Protein AF-A0A7Y1SNU4-F1 (afdb_monomer)

Solvent-accessible surface area (backbone atoms only — not comparable to ful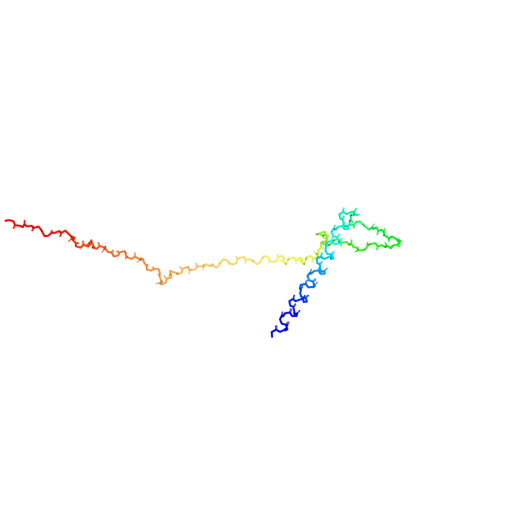l-atom values): 7023 Å² total; per-residue (Å²): 124,62,67,68,52,53,51,51,51,50,51,51,49,53,50,50,53,51,50,51,53,53,51,51,23,50,55,44,29,74,73,67,45,76,65,88,48,70,57,97,90,38,77,57,81,71,56,60,92,54,88,79,68,72,69,86,68,78,78,74,79,86,72,79,69,78,81,77,84,72,86,80,81,85,71,82,62,93,78,75,67,79,84,76,80,75,84,80,75,78,77,77,84,89,67,79,83,79,84,81,131

Mean predicted aligned error: 20.18 Å

Foldseek 3Di:
DVVVVVVVVVVVVVVVVVVVLQVVLVVCCVVPNQDFDDDPNHTDPSHDPPPVPPDPDPDDPPDPPDPPDDPDPDDPDPPPDDDDDDDDDDDPDPDDDDPDD

Radius of gyration: 37.28 Å; Cα contacts (8 Å, |Δi|>4): 20; chains: 1; bounding box: 115×57×43 Å

Secondary structure (DSSP, 8-state):
-HHHHHHHHHHHHHHHHHHHHHHHHHHHHHHH-SS--EETTEE-------TTS---PPPPP-------------PPPTT--------PPPPPP-SPPP---

Sequence (101 aa):
MTLRRAYRGLTVLLVGIFLVFQISAATHAASYGDAPHEHEGSICVIATLAEDDQGILPIAPEHIAESVSVECKWQKSFTSAAVVANQSRAPPPRGPPLFIQ

Structure (mmCIF, N/CA/C/O backbone):
data_AF-A0A7Y1SNU4-F1
#
_entry.id   AF-A0A7Y1SNU4-F1
#
loop_
_atom_site.group_PDB
_atom_site.id
_atom_site.type_symbol
_atom_site.label_atom_id
_atom_site.label_alt_id
_atom_site.label_comp_id
_atom_site.label_asym_id
_atom_site.label_entity_id
_atom_site.label_seq_id
_atom_site.pdbx_PDB_ins_code
_atom_site.Cartn_x
_atom_site.Cartn_y
_atom_site.Cartn_z
_atom_site.occupancy
_atom_site.B_iso_or_equiv
_atom_site.auth_seq_id
_atom_site.auth_comp_id
_atom_site.auth_asym_id
_atom_site.auth_atom_id
_atom_site.pdbx_PDB_model_num
ATOM 1 N N . MET A 1 1 ? -8.364 10.636 29.800 1.00 56.47 1 MET A N 1
ATOM 2 C CA . MET A 1 1 ? -8.955 10.823 28.446 1.00 56.47 1 MET A CA 1
ATOM 3 C C . MET A 1 1 ? -7.975 11.351 27.386 1.00 56.47 1 MET A C 1
ATOM 5 O O . MET A 1 1 ? -8.269 11.228 26.203 1.00 56.47 1 MET A O 1
ATOM 9 N N . THR A 1 2 ? -6.822 11.908 27.763 1.00 70.81 2 THR A N 1
ATOM 10 C CA . THR A 1 2 ? -5.837 12.522 26.850 1.00 70.81 2 THR A CA 1
ATOM 11 C C . THR A 1 2 ? -4.993 11.504 26.078 1.00 70.81 2 THR A C 1
ATOM 13 O O . THR A 1 2 ? -4.784 11.673 24.881 1.00 70.81 2 THR A O 1
ATOM 16 N N . LEU A 1 3 ? -4.610 10.394 26.717 1.00 73.06 3 LEU A N 1
ATOM 17 C CA . LEU A 1 3 ? -3.738 9.374 26.125 1.00 73.06 3 LEU A CA 1
ATOM 18 C C . LEU A 1 3 ? -4.336 8.730 24.857 1.00 73.06 3 LEU A C 1
ATOM 20 O O . LEU A 1 3 ? -3.687 8.657 23.820 1.00 73.06 3 LEU A O 1
ATOM 24 N N . ARG A 1 4 ? -5.626 8.365 24.886 1.00 81.25 4 ARG A N 1
ATOM 25 C CA . ARG A 1 4 ? -6.349 7.837 23.711 1.00 81.25 4 ARG A CA 1
ATOM 26 C C . ARG A 1 4 ? -6.443 8.840 22.555 1.00 81.25 4 ARG A C 1
ATOM 28 O O . ARG A 1 4 ? -6.484 8.422 21.405 1.00 81.25 4 ARG A O 1
ATOM 35 N N . ARG A 1 5 ? -6.514 10.146 22.837 1.00 84.00 5 ARG A N 1
ATOM 36 C CA . ARG A 1 5 ? -6.548 11.187 21.795 1.00 84.00 5 ARG A CA 1
ATOM 37 C C . ARG A 1 5 ? -5.164 11.397 21.183 1.00 84.00 5 ARG A C 1
ATOM 39 O O . ARG A 1 5 ? -5.071 11.487 19.967 1.00 84.00 5 ARG A O 1
ATOM 46 N N . ALA A 1 6 ? -4.117 11.386 22.007 1.00 86.06 6 ALA A N 1
ATOM 47 C CA . ALA A 1 6 ? -2.733 11.468 21.550 1.00 86.06 6 ALA A CA 1
ATOM 48 C C . ALA A 1 6 ? -2.363 10.289 20.636 1.00 86.06 6 ALA A C 1
ATOM 50 O O . ALA A 1 6 ? -1.856 10.514 19.543 1.00 86.06 6 ALA A O 1
ATOM 51 N N . TYR A 1 7 ? -2.715 9.053 21.015 1.00 91.94 7 TYR A N 1
ATOM 52 C CA . TYR A 1 7 ? -2.495 7.884 20.156 1.00 91.94 7 TYR A CA 1
ATOM 53 C C . TYR A 1 7 ? -3.241 7.980 18.829 1.00 91.94 7 TYR A C 1
ATOM 55 O O . TYR A 1 7 ? -2.654 7.709 17.794 1.00 91.94 7 TYR A O 1
ATOM 63 N N . ARG A 1 8 ? -4.505 8.421 18.829 1.00 91.12 8 ARG A N 1
ATOM 64 C CA . ARG A 1 8 ? -5.254 8.618 17.577 1.00 91.12 8 ARG A CA 1
ATOM 65 C C . ARG A 1 8 ? -4.614 9.686 16.695 1.00 91.12 8 ARG A C 1
ATOM 67 O O . ARG A 1 8 ? -4.532 9.482 15.492 1.00 91.12 8 ARG A O 1
ATOM 74 N N . GLY A 1 9 ? -4.137 10.782 17.285 1.00 94.62 9 GLY A N 1
ATOM 75 C CA . GLY A 1 9 ? -3.389 11.812 16.565 1.00 94.62 9 GLY A CA 1
ATOM 76 C C . GLY A 1 9 ? -2.104 11.261 15.947 1.00 94.62 9 GLY A C 1
ATOM 77 O O . GLY A 1 9 ? -1.870 11.460 14.761 1.00 94.62 9 GLY A O 1
ATOM 78 N N . LEU A 1 10 ? -1.324 10.498 16.719 1.00 95.62 10 LEU A N 1
ATOM 79 C CA . LEU A 1 10 ? -0.116 9.833 16.234 1.00 95.62 10 LEU A CA 1
ATOM 80 C C . LEU A 1 10 ? -0.427 8.843 15.106 1.00 95.62 10 LEU A C 1
ATOM 82 O O . LEU A 1 10 ? 0.253 8.853 14.090 1.00 95.62 10 LEU A O 1
ATOM 86 N N . THR A 1 11 ? -1.466 8.018 15.247 1.00 95.62 11 THR A N 1
ATOM 87 C CA . THR A 1 11 ? -1.874 7.072 14.201 1.00 95.62 11 THR A CA 1
ATOM 88 C C . THR A 1 11 ? -2.277 7.801 12.925 1.00 95.62 11 THR A C 1
ATOM 90 O O . THR A 1 11 ? -1.833 7.413 11.854 1.00 95.62 11 THR A O 1
ATOM 93 N N . VAL A 1 12 ? -3.071 8.871 13.020 1.00 97.00 12 VAL A N 1
ATOM 94 C CA . VAL A 1 12 ? -3.452 9.675 11.848 1.00 97.00 12 VAL A CA 1
ATOM 95 C C . VAL A 1 12 ? -2.224 10.299 11.190 1.00 97.00 12 VAL A C 1
ATOM 97 O O . VAL A 1 12 ? -2.121 10.276 9.969 1.00 97.00 12 VAL A O 1
ATOM 100 N N . LEU A 1 13 ? -1.272 10.800 11.980 1.00 97.38 13 LEU A N 1
ATOM 101 C CA . LEU A 1 13 ? -0.018 11.343 11.467 1.00 97.38 13 LEU A CA 1
ATOM 102 C C . LEU A 1 13 ? 0.809 10.273 10.741 1.00 97.38 13 LEU A C 1
ATOM 104 O O . LEU A 1 13 ? 1.241 10.506 9.619 1.00 97.38 13 LEU A O 1
ATOM 108 N N . LEU A 1 14 ? 0.980 9.092 11.336 1.00 97.44 14 LEU A N 1
ATOM 109 C CA . LEU A 1 14 ? 1.717 7.986 10.719 1.00 97.44 14 LEU A CA 1
ATOM 110 C C . LEU A 1 14 ? 1.045 7.491 9.435 1.00 97.44 14 LEU A C 1
ATOM 112 O O . LEU A 1 14 ? 1.729 7.273 8.441 1.00 97.44 14 LEU A O 1
ATOM 116 N N . VAL A 1 15 ? -0.285 7.368 9.431 1.00 96.56 15 VAL A N 1
ATOM 117 C CA . VAL A 1 15 ? -1.053 7.021 8.226 1.00 96.56 15 VAL A CA 1
ATOM 118 C C . VAL A 1 15 ? -0.894 8.102 7.158 1.00 96.56 15 VAL A C 1
ATOM 120 O O . VAL A 1 15 ? -0.680 7.777 5.997 1.00 96.56 15 VAL A O 1
ATOM 123 N N . GLY A 1 16 ? -0.949 9.379 7.537 1.00 97.25 16 GLY A N 1
ATOM 124 C CA . GLY A 1 16 ? -0.723 10.491 6.616 1.00 97.25 16 GLY A CA 1
ATOM 125 C C . GLY A 1 16 ? 0.668 10.443 5.985 1.00 97.25 16 GLY A C 1
ATOM 126 O O . GLY A 1 16 ? 0.784 10.511 4.767 1.00 97.25 16 GLY A O 1
ATOM 127 N N . ILE A 1 17 ? 1.712 10.253 6.796 1.00 96.56 17 ILE A N 1
ATOM 128 C CA . ILE A 1 17 ? 3.098 10.108 6.325 1.00 96.56 17 ILE A CA 1
ATOM 129 C C . ILE A 1 17 ? 3.226 8.912 5.377 1.00 96.56 17 ILE A C 1
ATOM 131 O O . ILE A 1 17 ? 3.795 9.040 4.295 1.00 96.56 17 ILE A O 1
ATOM 135 N N . PHE A 1 18 ? 2.658 7.766 5.752 1.00 92.81 18 PHE A N 1
ATOM 136 C CA . PHE A 1 18 ? 2.658 6.568 4.918 1.00 92.81 18 PHE A CA 1
ATOM 137 C C . PHE A 1 18 ? 2.002 6.822 3.554 1.00 92.81 18 PHE A C 1
ATOM 139 O O . PHE A 1 18 ? 2.577 6.488 2.522 1.00 92.81 18 PHE A O 1
ATOM 146 N N . LEU A 1 19 ? 0.833 7.468 3.532 1.00 94.12 19 LEU A N 1
ATOM 147 C CA . LEU A 1 19 ? 0.137 7.791 2.287 1.00 94.12 19 LEU A CA 1
ATOM 148 C C . LEU A 1 19 ? 0.930 8.764 1.412 1.00 94.12 19 LEU A C 1
ATOM 150 O O . LEU A 1 19 ? 0.950 8.588 0.198 1.00 94.12 19 LEU A O 1
ATOM 154 N N . VAL A 1 20 ? 1.610 9.754 1.998 1.00 94.56 20 VAL A N 1
ATOM 155 C CA . VAL A 1 20 ? 2.474 10.675 1.241 1.00 94.56 20 VAL A CA 1
ATOM 156 C C . VAL A 1 20 ? 3.588 9.911 0.529 1.00 94.56 20 VAL A C 1
ATOM 158 O O . VAL A 1 20 ? 3.792 10.123 -0.666 1.00 94.56 20 VAL A O 1
ATOM 161 N N . PHE A 1 21 ? 4.261 8.985 1.218 1.00 89.00 21 PHE A N 1
ATOM 162 C CA . PHE A 1 21 ? 5.297 8.164 0.592 1.00 89.00 21 PHE A CA 1
ATOM 163 C C . PHE A 1 21 ? 4.736 7.279 -0.522 1.00 89.00 21 PHE A C 1
ATOM 165 O O . PHE A 1 21 ? 5.284 7.273 -1.623 1.00 89.00 21 PHE A O 1
ATOM 172 N N . GLN A 1 22 ? 3.600 6.618 -0.290 1.00 88.12 22 GLN A N 1
ATOM 173 C CA . GLN A 1 22 ? 2.963 5.780 -1.310 1.00 88.12 22 GLN A CA 1
ATOM 174 C C . GLN A 1 22 ? 2.556 6.576 -2.552 1.00 88.12 22 GLN A C 1
ATOM 176 O O . GLN A 1 22 ? 2.807 6.142 -3.674 1.00 88.12 22 GLN A O 1
ATOM 181 N N . ILE A 1 23 ? 1.972 7.763 -2.365 1.00 89.50 23 ILE A N 1
ATOM 182 C CA . ILE A 1 23 ? 1.608 8.644 -3.477 1.00 89.50 23 ILE A CA 1
ATOM 183 C C . ILE A 1 23 ? 2.865 9.085 -4.224 1.00 89.50 23 ILE A C 1
ATOM 185 O O . ILE A 1 23 ? 2.885 8.997 -5.447 1.00 89.50 23 ILE A O 1
ATOM 189 N N . SER A 1 24 ? 3.925 9.499 -3.520 1.00 88.19 24 SER A N 1
ATOM 190 C CA . SER A 1 24 ? 5.172 9.914 -4.174 1.00 88.19 24 SER A CA 1
ATOM 191 C C . SER A 1 24 ? 5.780 8.796 -5.023 1.00 88.19 24 SER A C 1
ATOM 193 O O . SER A 1 24 ? 6.101 9.034 -6.186 1.00 88.19 24 SER A O 1
ATOM 195 N N . ALA A 1 25 ? 5.838 7.569 -4.496 1.00 84.69 25 ALA A N 1
ATOM 196 C CA . ALA A 1 25 ? 6.359 6.413 -5.216 1.00 84.69 25 ALA A CA 1
ATOM 197 C C . ALA A 1 25 ? 5.513 6.098 -6.456 1.00 84.69 25 ALA A C 1
ATOM 199 O O . ALA A 1 25 ? 6.056 5.950 -7.548 1.00 84.69 25 ALA A O 1
ATOM 200 N N . ALA A 1 26 ? 4.184 6.100 -6.321 1.00 85.06 26 ALA A N 1
ATOM 201 C CA . ALA A 1 26 ? 3.280 5.870 -7.443 1.00 85.06 26 ALA A CA 1
ATOM 202 C C . ALA A 1 26 ? 3.399 6.958 -8.525 1.00 85.06 26 ALA A C 1
ATOM 204 O O . ALA A 1 26 ? 3.466 6.646 -9.711 1.00 85.06 26 ALA A O 1
ATOM 205 N N . THR A 1 27 ? 3.463 8.238 -8.141 1.00 86.75 27 THR A N 1
ATOM 206 C CA . THR A 1 27 ? 3.630 9.341 -9.104 1.00 86.75 27 THR A CA 1
ATOM 207 C C . THR A 1 27 ? 4.979 9.298 -9.811 1.00 86.75 27 THR A C 1
ATOM 209 O O . THR A 1 27 ? 5.063 9.613 -10.998 1.00 86.75 27 THR A O 1
ATOM 212 N N . HIS A 1 28 ? 6.023 8.884 -9.095 1.00 86.75 28 HIS A N 1
ATOM 213 C CA . HIS A 1 28 ? 7.359 8.722 -9.634 1.00 86.75 28 HIS A CA 1
ATOM 214 C C . HIS A 1 28 ? 7.390 7.593 -10.670 1.00 86.75 28 HIS A C 1
ATOM 216 O O . HIS A 1 28 ? 7.748 7.844 -11.818 1.00 86.75 28 HIS A O 1
ATOM 222 N N . ALA A 1 29 ? 6.898 6.403 -10.316 1.00 83.62 29 ALA A N 1
ATOM 223 C CA . ALA A 1 29 ? 6.802 5.272 -11.236 1.00 83.62 29 ALA A CA 1
ATOM 224 C C . ALA A 1 29 ? 5.913 5.579 -12.454 1.00 83.62 29 ALA A C 1
ATOM 226 O O . ALA A 1 29 ? 6.262 5.233 -13.578 1.00 83.62 29 ALA A O 1
ATOM 227 N N . ALA A 1 30 ? 4.803 6.304 -12.277 1.00 84.50 30 ALA A N 1
ATOM 228 C CA . ALA A 1 30 ? 3.954 6.717 -13.398 1.00 84.50 30 ALA A CA 1
ATOM 229 C C . ALA A 1 30 ? 4.654 7.688 -14.367 1.00 84.50 30 ALA A C 1
ATOM 231 O O . ALA A 1 30 ? 4.334 7.706 -15.553 1.00 84.50 30 ALA A O 1
ATOM 232 N N . SER A 1 31 ? 5.587 8.502 -13.867 1.00 85.06 31 SER A N 1
ATOM 233 C CA . SER A 1 31 ? 6.285 9.516 -14.667 1.00 85.06 31 SER A CA 1
ATOM 234 C C . SER A 1 31 ? 7.569 8.988 -15.307 1.00 85.06 31 SER A C 1
ATOM 236 O O . SER A 1 31 ? 7.896 9.378 -16.426 1.00 85.06 31 SER A O 1
ATOM 238 N N . TYR A 1 32 ? 8.295 8.114 -14.606 1.00 83.00 32 TYR A N 1
ATOM 239 C CA . TYR A 1 32 ? 9.655 7.694 -14.965 1.00 83.00 3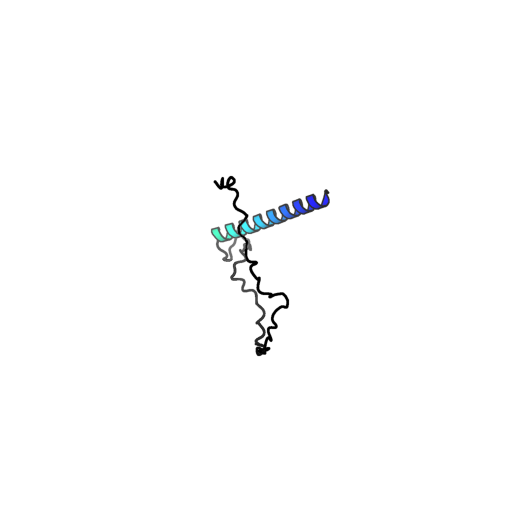2 TYR A CA 1
ATOM 240 C C . TYR A 1 32 ? 9.811 6.174 -15.136 1.00 83.00 32 TYR A C 1
ATOM 242 O O . TYR A 1 32 ? 10.848 5.715 -15.611 1.00 83.00 32 TYR A O 1
ATOM 250 N N . GLY A 1 33 ? 8.786 5.389 -14.797 1.00 77.50 33 GLY A N 1
ATOM 251 C CA . GLY A 1 33 ? 8.871 3.932 -14.693 1.00 77.50 33 GLY A CA 1
ATOM 252 C C . GLY A 1 33 ? 9.632 3.468 -13.445 1.00 77.50 33 GLY A C 1
ATOM 253 O O . GLY A 1 33 ? 10.142 4.276 -12.670 1.00 77.50 33 GLY A O 1
ATOM 254 N N . ASP A 1 34 ? 9.725 2.149 -13.266 1.00 73.50 34 ASP A N 1
ATOM 255 C CA . ASP A 1 34 ? 10.486 1.516 -12.172 1.00 73.50 34 ASP A CA 1
ATOM 256 C C . ASP A 1 34 ? 11.911 1.100 -12.595 1.00 73.50 34 ASP A C 1
ATOM 258 O O . ASP A 1 34 ? 12.637 0.452 -11.842 1.00 73.50 34 ASP A O 1
ATOM 262 N N . ALA A 1 35 ? 12.337 1.455 -13.812 1.00 73.19 35 ALA A N 1
ATOM 263 C CA . ALA A 1 35 ? 13.689 1.156 -14.270 1.00 73.19 35 ALA A CA 1
ATOM 264 C C . ALA A 1 35 ? 14.723 2.006 -13.504 1.00 73.19 35 ALA A C 1
ATOM 266 O O . ALA A 1 35 ? 14.458 3.185 -13.238 1.00 73.19 35 ALA A O 1
ATOM 267 N N . PRO A 1 36 ? 15.916 1.460 -13.195 1.00 76.62 36 PRO A N 1
ATOM 268 C CA . PRO A 1 36 ? 16.991 2.228 -12.581 1.00 76.62 36 PRO A CA 1
ATOM 269 C C . PRO A 1 36 ? 17.314 3.470 -13.412 1.00 76.62 36 PRO A C 1
ATOM 271 O O . PRO A 1 36 ? 17.611 3.372 -14.604 1.00 76.62 36 PRO A O 1
ATOM 274 N N . HIS A 1 37 ? 17.257 4.635 -12.779 1.00 81.88 37 HIS A N 1
ATOM 275 C CA . HIS A 1 37 ? 17.592 5.911 -13.400 1.00 81.88 37 HIS A CA 1
ATOM 276 C C . HIS A 1 37 ? 18.197 6.867 -12.374 1.00 81.88 37 HIS A C 1
ATOM 278 O O . HIS A 1 37 ? 18.207 6.596 -11.170 1.00 81.88 37 HIS A O 1
ATOM 284 N N . GLU A 1 38 ? 18.719 7.989 -12.861 1.00 84.00 38 GLU A N 1
ATOM 285 C CA . GLU A 1 38 ? 19.421 8.972 -12.044 1.00 84.00 38 GLU A CA 1
ATOM 286 C C . GLU A 1 38 ? 18.704 10.321 -12.046 1.00 84.00 38 GLU A C 1
ATOM 288 O O . GLU A 1 38 ? 18.237 10.789 -13.085 1.00 84.00 38 GLU A O 1
ATOM 293 N N . HIS A 1 39 ? 18.688 10.966 -10.879 1.00 78.81 39 HIS A N 1
ATOM 294 C CA . HIS A 1 39 ? 18.351 12.379 -10.722 1.00 78.81 39 HIS A CA 1
ATOM 295 C C . HIS A 1 39 ? 19.563 13.092 -10.133 1.00 78.81 39 HIS A C 1
ATOM 297 O O . HIS A 1 39 ? 20.103 12.674 -9.107 1.00 78.81 39 HIS A O 1
ATOM 303 N N . GLU A 1 40 ? 20.013 14.155 -10.801 1.00 85.50 40 GLU A N 1
ATOM 304 C CA . GLU A 1 40 ? 21.087 15.035 -10.308 1.00 85.50 40 GLU A CA 1
ATOM 305 C C . GLU A 1 40 ? 22.407 14.297 -9.985 1.00 85.50 40 GLU A C 1
ATOM 307 O O . GLU A 1 40 ? 23.159 14.686 -9.094 1.00 85.50 40 GLU A O 1
ATOM 312 N N . GLY A 1 41 ? 22.704 13.221 -10.726 1.00 82.00 41 GLY A N 1
ATOM 313 C CA . GLY A 1 41 ? 23.908 12.400 -10.537 1.00 82.00 41 GLY A CA 1
ATOM 314 C C . GLY A 1 41 ? 23.817 11.391 -9.387 1.00 82.00 41 GLY A C 1
ATOM 315 O O . GLY A 1 41 ? 24.837 10.838 -8.979 1.00 82.00 41 GLY A O 1
ATOM 316 N N . SER A 1 42 ? 22.615 11.152 -8.854 1.00 74.31 42 SER A N 1
ATOM 317 C CA . SER A 1 42 ? 22.340 10.132 -7.840 1.00 74.31 42 SER A CA 1
ATOM 318 C C . SER A 1 42 ? 21.328 9.104 -8.344 1.00 74.31 42 SER A C 1
ATOM 320 O O . SER A 1 42 ? 20.354 9.455 -9.010 1.00 74.31 42 SER A O 1
ATOM 322 N N . ILE A 1 43 ? 21.556 7.826 -8.026 1.00 79.12 43 ILE A N 1
ATOM 323 C CA . ILE A 1 43 ? 20.643 6.736 -8.390 1.00 79.12 43 ILE A CA 1
ATOM 324 C C . ILE A 1 43 ? 19.343 6.892 -7.599 1.00 79.12 43 ILE A C 1
ATOM 326 O O . ILE A 1 43 ? 19.356 6.944 -6.367 1.00 79.12 43 ILE A O 1
ATOM 330 N N . CYS A 1 44 ? 18.216 6.930 -8.308 1.00 77.50 44 CYS A N 1
ATOM 331 C CA . CYS A 1 44 ? 16.902 6.957 -7.690 1.00 77.50 44 CYS A CA 1
ATOM 332 C C . CYS A 1 44 ? 16.516 5.558 -7.195 1.00 77.50 44 CYS A C 1
ATOM 334 O O . CYS A 1 44 ? 16.457 4.614 -7.979 1.00 77.50 44 CYS A O 1
ATOM 336 N N . VAL A 1 45 ? 16.230 5.430 -5.896 1.00 75.50 45 VAL A N 1
ATOM 337 C CA . VAL A 1 45 ? 15.823 4.160 -5.250 1.00 75.50 45 VAL A CA 1
ATOM 338 C C . VAL A 1 45 ? 14.328 4.170 -4.887 1.00 75.50 45 VAL A C 1
ATOM 340 O O . VAL A 1 45 ? 13.841 3.328 -4.137 1.00 75.50 45 VAL A O 1
ATOM 343 N N . ILE A 1 46 ? 13.568 5.142 -5.401 1.00 73.50 46 ILE A N 1
ATOM 344 C CA . ILE A 1 46 ? 12.119 5.216 -5.194 1.00 73.50 46 ILE A CA 1
ATOM 345 C C . ILE A 1 46 ? 11.451 4.262 -6.188 1.00 73.50 46 ILE A C 1
ATOM 347 O O . ILE A 1 46 ? 11.076 4.660 -7.290 1.00 73.50 46 ILE A O 1
ATOM 351 N N . ALA A 1 47 ? 11.332 2.999 -5.790 1.00 64.31 47 ALA A N 1
ATOM 352 C CA . ALA A 1 47 ? 10.597 1.978 -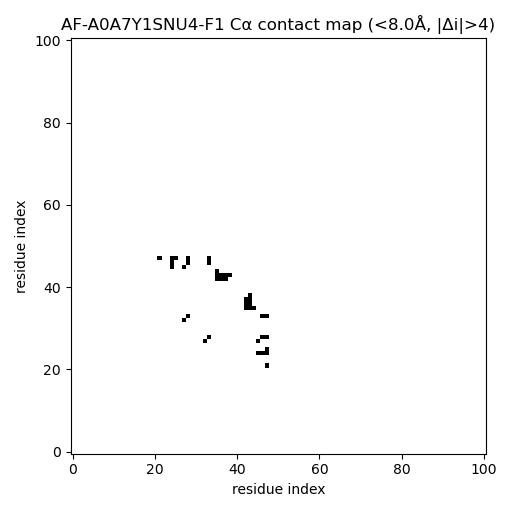6.525 1.00 64.31 47 ALA A CA 1
ATOM 353 C C . ALA A 1 47 ? 9.223 1.763 -5.888 1.00 64.31 47 ALA A C 1
ATOM 355 O O . ALA A 1 47 ? 9.079 1.798 -4.659 1.00 64.31 47 ALA A O 1
ATOM 356 N N . THR A 1 48 ? 8.207 1.516 -6.712 1.00 62.75 48 THR A N 1
ATOM 357 C CA . THR A 1 48 ? 6.989 0.907 -6.183 1.00 62.75 48 THR A CA 1
ATOM 358 C C . THR A 1 48 ? 7.290 -0.550 -5.837 1.00 62.75 48 THR A C 1
ATOM 360 O O . THR A 1 48 ? 7.998 -1.235 -6.572 1.00 62.75 48 THR A O 1
ATOM 363 N N . LEU A 1 49 ? 6.789 -1.035 -4.695 1.00 61.19 49 LEU A N 1
ATOM 364 C CA . LEU A 1 49 ? 6.786 -2.470 -4.408 1.00 61.19 49 LEU A CA 1
ATOM 365 C C . LEU A 1 49 ? 5.740 -3.098 -5.343 1.00 61.19 49 LEU A C 1
ATOM 367 O O . LEU A 1 49 ? 4.575 -3.257 -4.979 1.00 61.19 49 LEU A O 1
ATOM 371 N N . ALA A 1 50 ? 6.120 -3.305 -6.601 1.00 55.78 50 ALA A N 1
ATOM 372 C CA . ALA A 1 50 ? 5.302 -4.001 -7.573 1.00 55.78 50 ALA A CA 1
ATOM 373 C C . ALA A 1 50 ? 5.228 -5.486 -7.190 1.00 55.78 50 ALA A C 1
ATOM 375 O O . ALA A 1 50 ? 6.166 -6.048 -6.627 1.00 55.78 50 ALA A O 1
ATOM 376 N N . GLU A 1 51 ? 4.106 -6.120 -7.520 1.00 54.06 51 GLU A N 1
ATOM 377 C CA . GLU A 1 51 ? 3.777 -7.537 -7.276 1.00 54.06 51 GLU A CA 1
ATOM 378 C C . GLU A 1 51 ? 4.818 -8.542 -7.826 1.00 54.06 51 GLU A C 1
ATOM 380 O O . GLU A 1 51 ? 4.745 -9.732 -7.526 1.00 54.06 51 GLU A O 1
ATOM 385 N N . ASP A 1 52 ? 5.796 -8.068 -8.604 1.00 51.84 52 ASP A N 1
ATOM 386 C CA . ASP A 1 52 ? 6.903 -8.852 -9.158 1.00 51.84 52 ASP A CA 1
ATOM 387 C C . ASP A 1 52 ? 8.061 -9.093 -8.186 1.00 51.84 52 ASP A C 1
ATOM 389 O O . ASP A 1 52 ? 8.968 -9.865 -8.510 1.00 51.84 52 ASP A O 1
ATOM 393 N N . ASP A 1 53 ? 8.031 -8.520 -6.979 1.00 53.84 53 ASP A N 1
ATOM 394 C CA . ASP A 1 53 ? 8.865 -9.028 -5.891 1.00 53.84 53 ASP A CA 1
ATOM 395 C C . ASP A 1 53 ? 8.245 -10.353 -5.425 1.00 53.84 53 ASP A C 1
ATOM 397 O O . ASP A 1 53 ? 7.462 -10.423 -4.475 1.00 53.84 53 ASP A O 1
ATOM 401 N N . GLN A 1 54 ? 8.518 -11.404 -6.208 1.00 57.16 54 GLN A N 1
ATOM 402 C CA . GLN A 1 54 ? 8.148 -12.790 -5.956 1.00 57.16 54 GLN A CA 1
ATOM 403 C C . GLN A 1 54 ? 8.741 -13.178 -4.603 1.00 57.16 54 GLN A C 1
ATOM 405 O O . GLN A 1 54 ? 9.850 -13.710 -4.509 1.00 57.16 54 GLN A O 1
ATOM 410 N N . GLY A 1 55 ? 8.011 -12.881 -3.529 1.00 57.12 55 GLY A N 1
ATOM 411 C CA . GLY A 1 55 ? 8.341 -13.361 -2.205 1.00 57.12 55 GLY A CA 1
ATOM 412 C C . GLY A 1 55 ? 8.507 -14.868 -2.312 1.00 57.12 55 GLY A C 1
ATOM 413 O O . GLY A 1 55 ? 7.616 -15.551 -2.816 1.00 57.12 55 GLY A O 1
ATOM 414 N N . ILE A 1 56 ? 9.665 -15.381 -1.892 1.00 63.28 56 ILE A N 1
ATOM 415 C CA . ILE A 1 56 ? 9.928 -16.819 -1.856 1.00 63.28 56 ILE A CA 1
ATOM 416 C C . ILE A 1 56 ? 8.894 -17.425 -0.905 1.00 63.28 56 ILE A C 1
ATOM 418 O O . ILE A 1 56 ? 9.063 -17.423 0.315 1.00 63.28 56 ILE A O 1
ATOM 422 N N . LEU A 1 57 ? 7.780 -17.892 -1.465 1.00 66.56 57 LEU A N 1
ATOM 423 C CA . LEU A 1 57 ? 6.775 -18.626 -0.727 1.00 66.56 57 LEU A CA 1
ATOM 424 C C . LEU A 1 57 ? 7.408 -19.972 -0.36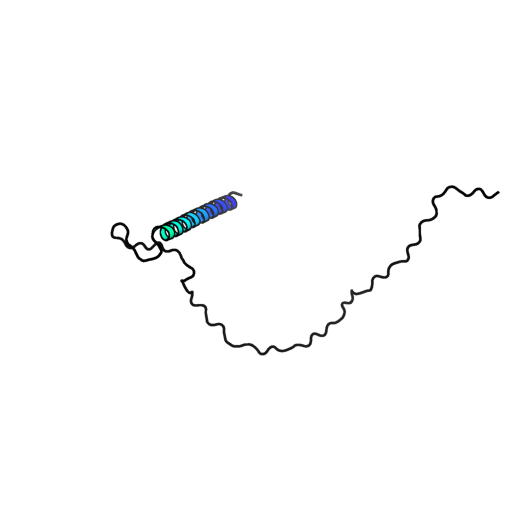5 1.00 66.56 57 LEU A C 1
ATOM 426 O O . LEU A 1 57 ? 7.930 -20.657 -1.251 1.00 66.56 57 LEU A O 1
ATOM 430 N N . PRO A 1 58 ? 7.413 -20.367 0.918 1.00 71.25 58 PRO A N 1
ATOM 431 C CA . PRO A 1 58 ? 7.872 -21.694 1.284 1.00 71.25 58 PRO A CA 1
ATOM 432 C C . PRO A 1 58 ? 7.040 -22.730 0.523 1.00 71.25 58 PRO A C 1
ATOM 434 O O . PRO A 1 58 ? 5.812 -22.648 0.486 1.00 71.25 58 PRO A O 1
ATOM 437 N N . ILE A 1 59 ? 7.728 -23.687 -0.104 1.00 75.69 59 ILE A N 1
ATOM 438 C CA . ILE A 1 59 ? 7.110 -24.794 -0.836 1.00 75.69 59 ILE A CA 1
ATOM 439 C C . ILE A 1 59 ? 6.122 -25.486 0.107 1.00 75.69 59 ILE A C 1
ATOM 441 O O . ILE A 1 59 ? 6.502 -25.929 1.194 1.00 75.69 59 ILE A O 1
ATOM 445 N N . ALA A 1 60 ? 4.849 -25.540 -0.293 1.00 71.31 60 ALA A N 1
ATOM 446 C CA . ALA A 1 60 ? 3.827 -26.233 0.477 1.00 71.31 60 ALA A CA 1
ATOM 447 C C . ALA A 1 60 ? 4.242 -27.708 0.634 1.00 71.31 60 ALA A C 1
ATOM 449 O O . ALA A 1 60 ? 4.613 -28.334 -0.362 1.00 71.31 60 ALA A O 1
ATOM 450 N N . PRO A 1 61 ? 4.222 -28.277 1.852 1.00 71.75 61 PRO A N 1
ATOM 451 C CA . PRO A 1 61 ? 4.599 -29.669 2.046 1.00 71.75 61 PRO A CA 1
ATOM 452 C C . PRO A 1 61 ? 3.666 -30.577 1.237 1.00 71.75 61 PRO A C 1
ATOM 454 O O . PRO A 1 61 ? 2.447 -30.506 1.369 1.00 71.75 61 PRO A O 1
ATOM 457 N N . GLU A 1 62 ? 4.251 -31.454 0.422 1.00 65.94 62 GLU A N 1
ATOM 458 C CA . GLU A 1 62 ? 3.564 -32.320 -0.551 1.00 65.94 62 GLU A CA 1
ATOM 459 C C . GLU A 1 62 ? 2.788 -33.492 0.089 1.00 65.94 62 GLU A C 1
ATOM 461 O O . GLU A 1 62 ? 2.348 -34.424 -0.582 1.00 65.94 62 GLU A O 1
ATOM 466 N N . HIS A 1 63 ? 2.585 -33.465 1.406 1.00 63.19 63 HIS A N 1
ATOM 467 C CA . HIS A 1 63 ? 1.841 -34.504 2.102 1.00 63.19 63 HIS A CA 1
ATOM 468 C C . HIS A 1 63 ? 0.349 -34.187 2.085 1.00 63.19 63 HIS A C 1
ATOM 470 O O . HIS A 1 63 ? -0.209 -33.619 3.026 1.00 63.19 63 HIS A O 1
ATOM 476 N N . ILE A 1 64 ? -0.311 -34.618 1.011 1.00 61.12 64 ILE A N 1
ATOM 477 C CA . ILE A 1 64 ? -1.746 -34.888 1.032 1.00 61.12 64 ILE A CA 1
ATOM 478 C C . ILE A 1 64 ? -1.935 -36.019 2.045 1.00 61.12 64 ILE A C 1
ATOM 480 O O . ILE A 1 64 ? -1.697 -37.187 1.741 1.00 61.12 64 ILE A O 1
ATOM 484 N N . ALA A 1 65 ? -2.285 -35.671 3.283 1.00 63.75 65 ALA A N 1
ATOM 485 C CA . ALA A 1 65 ? -2.760 -36.655 4.239 1.00 63.75 65 ALA A CA 1
ATOM 486 C C . ALA A 1 65 ? -3.955 -37.366 3.594 1.00 63.75 65 ALA A C 1
ATOM 488 O O . ALA A 1 65 ? -4.922 -36.718 3.189 1.00 63.75 65 ALA A O 1
ATOM 489 N N . GLU A 1 66 ? -3.845 -38.684 3.445 1.00 67.75 66 GLU A N 1
ATOM 490 C CA . GLU A 1 66 ? -4.918 -39.543 2.962 1.00 67.75 66 GLU A CA 1
ATOM 491 C C . GLU A 1 66 ? -6.201 -39.184 3.717 1.00 67.75 66 GLU A C 1
ATOM 493 O O . GLU A 1 66 ? -6.237 -39.182 4.952 1.00 67.75 66 GLU A O 1
ATOM 498 N N . SER A 1 67 ? -7.235 -38.769 2.984 1.00 64.94 67 SER A N 1
ATOM 4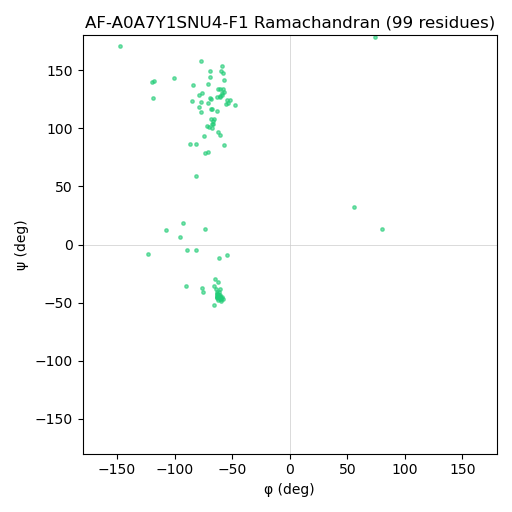99 C CA . SER A 1 67 ? -8.474 -38.312 3.596 1.00 64.94 67 SER A CA 1
ATOM 500 C C . SER A 1 67 ? -9.149 -39.503 4.268 1.00 64.94 67 SER A C 1
ATOM 502 O O . SER A 1 67 ? -9.794 -40.315 3.604 1.00 64.94 67 SER A O 1
ATOM 504 N N . VAL A 1 68 ? -9.004 -39.620 5.586 1.00 71.25 68 VAL A N 1
ATOM 505 C CA . VAL A 1 68 ? -9.723 -40.621 6.372 1.00 71.25 68 VAL A CA 1
ATOM 506 C C . VAL A 1 68 ? -11.206 -40.259 6.332 1.00 71.25 68 VAL A C 1
ATOM 508 O O . VAL A 1 68 ? -11.643 -39.293 6.959 1.00 71.25 68 VAL A O 1
ATOM 511 N N . SER A 1 69 ? -11.995 -41.020 5.575 1.00 70.06 69 SER A N 1
ATOM 512 C CA . SER A 1 69 ? -13.449 -40.896 5.579 1.00 70.06 69 SER A CA 1
ATOM 513 C C . SER A 1 69 ? -13.983 -41.402 6.918 1.00 70.06 69 SER A C 1
ATOM 515 O O . SER A 1 69 ? -14.071 -42.608 7.149 1.00 70.06 69 SER A O 1
ATOM 517 N N . VAL A 1 70 ? -14.324 -40.487 7.821 1.00 74.06 70 VAL A N 1
ATOM 518 C CA . VAL A 1 70 ? -15.021 -40.837 9.061 1.00 74.06 70 VAL A CA 1
ATOM 519 C C . VAL A 1 70 ? -16.517 -40.894 8.764 1.00 74.06 70 VAL A C 1
ATOM 521 O O . VAL A 1 70 ? -17.100 -39.925 8.281 1.00 74.06 70 VAL A O 1
ATOM 524 N N . GLU A 1 71 ? -17.152 -42.030 9.046 1.00 77.81 71 GLU A N 1
ATOM 525 C CA . GLU A 1 71 ? -18.603 -42.172 8.931 1.00 77.81 71 GLU A CA 1
ATOM 526 C C . GLU A 1 71 ? -19.293 -41.290 9.986 1.00 77.81 71 GLU A C 1
ATOM 528 O O . GLU A 1 71 ? -19.336 -41.609 11.177 1.00 77.81 71 GLU A O 1
ATOM 533 N N . CYS A 1 72 ? -19.837 -40.148 9.562 1.00 69.00 72 CYS A N 1
ATOM 534 C CA . CYS A 1 72 ? -20.645 -39.297 10.429 1.00 69.00 72 CYS A CA 1
ATOM 535 C C . CYS A 1 72 ? -22.008 -39.954 10.690 1.00 69.00 72 CYS A C 1
ATOM 537 O O . CYS A 1 72 ? -22.924 -39.873 9.870 1.00 69.00 72 CYS A O 1
ATOM 539 N N . LYS A 1 73 ? -22.176 -40.561 11.871 1.00 74.94 73 LYS A N 1
ATOM 540 C CA . LYS A 1 73 ? -23.493 -40.981 12.368 1.00 74.94 73 LYS A CA 1
ATOM 541 C C . LYS A 1 73 ? -24.282 -39.763 12.841 1.00 74.94 73 LYS A C 1
ATOM 543 O O . LYS A 1 73 ? -24.177 -39.342 13.990 1.00 74.94 73 LYS A O 1
ATOM 548 N N . TRP A 1 74 ? -25.088 -39.200 11.950 1.00 73.88 74 TRP A N 1
ATOM 549 C CA . TRP A 1 74 ? -26.019 -38.128 12.289 1.00 73.88 74 TRP A CA 1
ATOM 550 C C . TRP A 1 74 ? -27.137 -38.664 13.191 1.00 73.88 74 TRP A C 1
ATOM 552 O O . TRP A 1 74 ? -28.016 -39.402 12.747 1.00 73.88 74 TRP A O 1
ATOM 562 N N . GLN A 1 75 ? -27.117 -38.296 14.471 1.00 74.06 75 GLN A N 1
ATOM 563 C CA . GLN A 1 75 ? -28.244 -38.525 15.374 1.00 74.06 75 GLN A CA 1
ATOM 564 C C . GLN A 1 75 ? -29.253 -37.381 15.220 1.00 74.06 75 GLN A C 1
ATOM 566 O O . GLN A 1 75 ? -28.871 -36.213 15.135 1.00 74.06 75 GLN A O 1
ATOM 571 N N . LYS A 1 76 ? -30.555 -37.697 15.180 1.00 68.06 76 LYS A N 1
ATOM 572 C CA . LYS A 1 76 ? -31.599 -36.663 15.212 1.00 68.06 76 LYS A CA 1
ATOM 573 C C . LYS A 1 76 ? -31.479 -35.876 16.515 1.00 68.0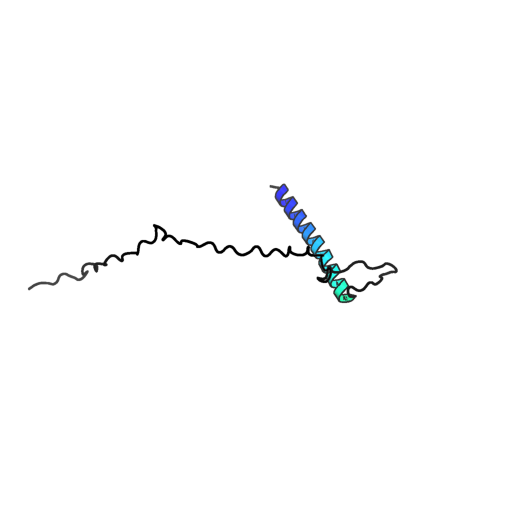6 76 LYS A C 1
ATOM 575 O O . LYS A 1 76 ? -31.468 -36.462 17.595 1.00 68.06 76 LYS A O 1
ATOM 580 N N . SER A 1 77 ? -31.413 -34.553 16.397 1.00 68.94 77 SER A N 1
ATOM 581 C CA . SER A 1 77 ? -31.435 -33.659 17.550 1.00 68.94 77 SER A CA 1
ATOM 582 C C . SER A 1 77 ? -32.747 -33.843 18.319 1.00 68.94 77 SER A C 1
ATOM 584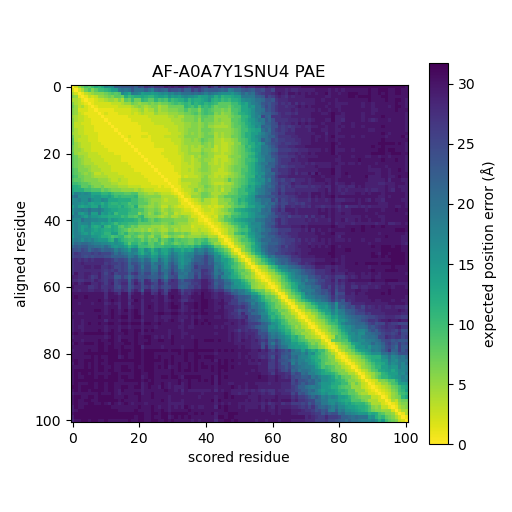 O O . SER A 1 77 ? -33.820 -33.875 17.713 1.00 68.94 77 SER A O 1
ATOM 586 N N . PHE A 1 78 ? -32.679 -33.948 19.649 1.00 67.62 78 PHE A N 1
ATOM 587 C CA . PHE A 1 78 ? -33.845 -34.177 20.520 1.00 67.62 78 PHE A CA 1
ATOM 588 C C . PHE A 1 78 ? -34.892 -33.051 20.451 1.00 67.62 78 PHE A C 1
ATOM 590 O O . PHE A 1 78 ? -36.008 -33.202 20.941 1.00 67.62 78 PHE A O 1
ATOM 597 N N . THR A 1 79 ? -34.542 -31.922 19.835 1.00 64.19 79 THR A N 1
ATOM 598 C CA . THR A 1 79 ? -35.402 -30.751 19.655 1.00 64.19 79 THR A CA 1
ATOM 599 C C . THR A 1 79 ? -36.237 -30.782 18.374 1.00 64.19 79 THR A C 1
ATOM 601 O O . THR A 1 79 ? -37.077 -29.902 18.196 1.00 64.19 79 THR A O 1
ATOM 604 N N . SER A 1 80 ? -36.080 -31.777 17.486 1.00 63.34 80 SER A N 1
ATOM 605 C CA . SER A 1 80 ? -36.901 -31.884 16.268 1.00 63.34 80 SER A CA 1
ATOM 606 C C . SER A 1 80 ? -38.267 -32.530 16.553 1.00 63.34 80 SER A C 1
ATOM 608 O O . SER A 1 80 ? -38.611 -33.581 16.006 1.00 63.34 80 SER A O 1
ATOM 610 N N . ALA A 1 81 ? -39.062 -31.936 17.438 1.00 69.94 81 ALA A N 1
ATOM 611 C CA . ALA A 1 81 ? -40.475 -32.281 17.522 1.00 69.94 81 ALA A CA 1
ATOM 612 C C . ALA A 1 81 ? -41.210 -31.624 16.343 1.00 69.94 81 ALA A C 1
ATOM 614 O O . ALA A 1 81 ? -41.034 -30.434 16.082 1.00 69.94 81 ALA A O 1
ATOM 615 N N . ALA A 1 82 ? -42.023 -32.390 15.612 1.00 70.56 82 ALA A N 1
ATOM 616 C CA . ALA A 1 82 ? -42.899 -31.815 14.598 1.00 70.56 82 ALA A CA 1
ATOM 617 C C . ALA 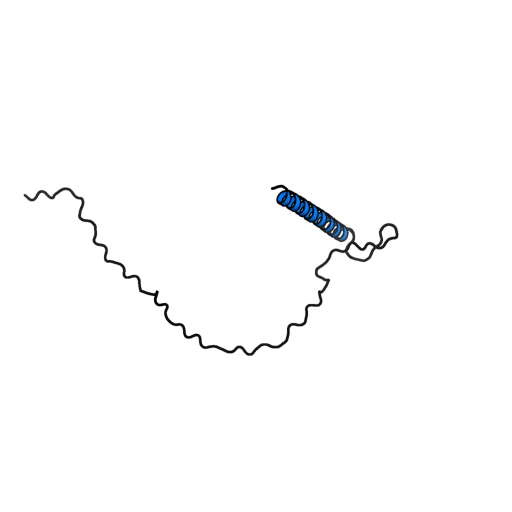A 1 82 ? -43.898 -30.869 15.283 1.00 70.56 82 ALA A C 1
ATOM 619 O O . ALA A 1 82 ? -44.570 -31.263 16.238 1.00 70.56 82 ALA A O 1
ATOM 620 N N . VAL A 1 83 ? -43.988 -29.623 14.813 1.00 70.81 83 VAL A N 1
ATOM 621 C CA . VAL A 1 83 ? -44.970 -28.658 15.320 1.00 70.81 83 VAL A CA 1
ATOM 622 C C . VAL A 1 83 ? -46.363 -29.164 14.950 1.00 70.81 83 VAL A C 1
ATOM 624 O O . VAL A 1 83 ? -46.752 -29.149 13.784 1.00 70.81 83 VAL A O 1
ATOM 627 N N . VAL A 1 84 ? -47.114 -29.634 15.945 1.00 75.31 84 VAL A N 1
ATOM 628 C CA . VAL A 1 84 ? -48.520 -30.003 15.775 1.00 75.31 84 VAL A CA 1
ATOM 629 C C . VAL A 1 84 ? -49.333 -28.712 15.751 1.00 75.31 84 VAL A C 1
ATOM 631 O O . VAL A 1 84 ? -49.392 -27.988 16.744 1.00 75.31 84 VAL A O 1
ATOM 634 N N . ALA A 1 85 ? -49.943 -28.394 14.610 1.00 74.50 85 ALA A N 1
ATOM 635 C CA . ALA A 1 85 ? -50.856 -27.263 14.520 1.00 74.50 85 ALA A CA 1
ATOM 636 C C . ALA A 1 85 ? -52.118 -27.565 15.345 1.00 74.50 85 ALA A C 1
ATOM 638 O O . ALA A 1 85 ? -52.861 -28.500 15.041 1.00 74.50 85 ALA A O 1
ATOM 639 N N . ASN A 1 86 ? -52.362 -26.779 16.395 1.00 74.50 86 ASN A N 1
ATOM 640 C CA . ASN A 1 86 ? -53.612 -26.856 17.147 1.00 74.50 86 ASN A CA 1
ATOM 641 C C . ASN A 1 86 ? -54.784 -26.502 16.222 1.00 74.50 86 ASN A C 1
ATOM 643 O O . ASN A 1 86 ? -54.731 -25.501 15.506 1.00 74.50 86 ASN A O 1
ATOM 647 N N . GLN A 1 87 ? -55.854 -27.302 16.252 1.00 77.62 87 GLN A N 1
ATOM 648 C CA . GLN A 1 87 ? -57.076 -26.985 15.515 1.00 77.62 87 GLN A CA 1
ATOM 649 C C . GLN A 1 87 ? -57.664 -25.679 16.060 1.00 77.62 87 GLN A C 1
ATOM 651 O O . GLN A 1 87 ? -58.071 -25.606 17.222 1.00 77.62 87 GLN A O 1
ATOM 656 N N . SER A 1 88 ? -57.693 -24.629 15.238 1.00 73.75 88 SER A N 1
ATOM 657 C CA . SER A 1 88 ? -58.326 -23.371 15.615 1.00 73.75 88 SER A CA 1
ATOM 658 C C . SER A 1 88 ? -59.844 -23.562 15.637 1.00 73.75 88 SE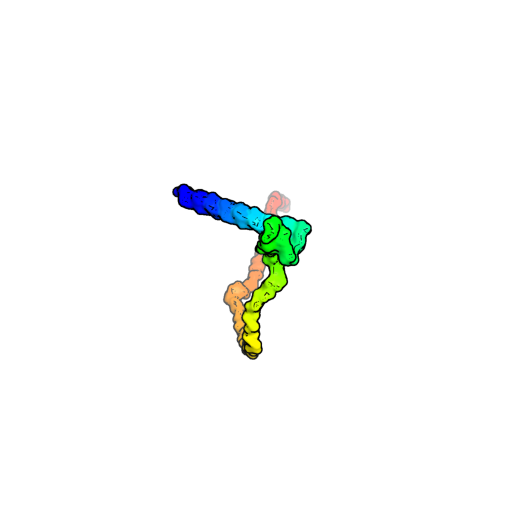R A C 1
ATOM 660 O O . SER A 1 88 ? -60.463 -23.930 14.640 1.00 73.75 88 SER A O 1
ATOM 662 N N . ARG A 1 89 ? -60.477 -23.313 16.788 1.00 76.06 89 ARG A N 1
ATOM 663 C CA . ARG A 1 89 ? -61.927 -23.096 16.823 1.00 76.06 89 ARG A CA 1
ATOM 664 C C . ARG A 1 89 ? -62.202 -21.673 16.361 1.00 76.06 89 ARG A C 1
ATOM 666 O O . ARG A 1 89 ? -61.609 -20.730 16.883 1.00 76.06 89 ARG A O 1
ATOM 673 N N . ALA A 1 90 ? -63.109 -21.527 15.399 1.00 76.69 90 ALA A N 1
ATOM 674 C CA . ALA A 1 90 ? -63.609 -20.218 15.014 1.00 76.69 90 ALA A CA 1
ATOM 675 C C . ALA A 1 90 ? -64.220 -19.515 16.245 1.00 76.69 90 ALA A C 1
ATOM 677 O O . ALA A 1 90 ? -64.854 -20.179 17.074 1.00 76.69 90 ALA A O 1
ATOM 678 N N . PRO A 1 91 ? -64.025 -18.194 16.395 1.00 77.62 91 PRO A N 1
ATOM 679 C CA . PRO A 1 91 ? -64.649 -17.442 17.472 1.00 77.62 91 PRO A CA 1
ATOM 680 C C . PRO A 1 91 ? -66.181 -17.543 17.375 1.00 77.62 91 PRO A C 1
ATOM 682 O O . PRO A 1 91 ? -66.716 -17.661 16.269 1.00 77.62 91 PRO A O 1
ATOM 685 N N . PRO A 1 92 ? -66.901 -17.490 18.510 1.00 79.19 92 PRO A N 1
ATOM 686 C CA . PRO A 1 92 ? -68.358 -17.537 18.506 1.00 79.19 92 PRO A CA 1
ATOM 687 C C . PRO A 1 92 ? -68.942 -16.392 17.656 1.00 79.19 92 PRO A C 1
ATOM 689 O O . PRO A 1 92 ? -68.340 -15.312 17.583 1.00 79.19 92 PRO A O 1
ATOM 692 N N . PRO A 1 93 ? -70.099 -16.609 17.001 1.00 79.81 93 PRO A N 1
ATOM 693 C CA . PRO A 1 93 ? -70.725 -15.601 16.157 1.00 79.81 93 PRO A CA 1
ATOM 694 C C . PRO A 1 93 ? -71.028 -14.344 16.978 1.00 79.81 93 PRO A C 1
ATOM 696 O O . PRO A 1 93 ? -71.643 -14.411 18.037 1.00 79.81 93 PRO A O 1
ATOM 699 N N . ARG A 1 94 ? -70.591 -13.186 16.476 1.00 75.19 94 ARG A N 1
ATOM 700 C CA . ARG A 1 94 ? -70.796 -11.870 17.112 1.00 75.19 94 ARG A CA 1
ATOM 701 C C . ARG A 1 94 ? -72.060 -11.159 16.612 1.00 75.19 94 ARG A C 1
ATOM 703 O O . ARG A 1 94 ? -72.151 -9.938 16.693 1.00 75.19 94 ARG A O 1
ATOM 710 N N . GLY A 1 95 ? -72.985 -11.907 16.016 1.00 79.38 95 GLY A N 1
ATOM 711 C CA . GLY A 1 95 ? -74.225 -11.363 15.473 1.00 79.38 95 GLY A CA 1
ATOM 712 C C . GLY A 1 95 ? -75.250 -11.048 16.569 1.00 79.38 95 GLY A C 1
ATOM 713 O O . GLY A 1 95 ? -75.162 -11.613 17.662 1.00 79.38 95 GLY A O 1
ATOM 714 N N . PRO A 1 96 ? -76.221 -10.162 16.292 1.00 78.62 96 PRO A N 1
ATOM 715 C CA . PRO A 1 96 ? -77.347 -9.930 17.193 1.00 78.62 96 PRO A CA 1
ATOM 716 C C . PRO A 1 96 ? -78.136 -11.234 17.429 1.00 78.62 96 PRO A C 1
ATOM 718 O O . PRO A 1 96 ? -78.113 -12.120 16.568 1.00 78.62 96 PRO A O 1
ATOM 721 N N . PRO A 1 97 ? -78.826 -11.378 18.576 1.00 77.88 97 PRO A N 1
ATOM 722 C CA . PRO A 1 97 ? -79.614 -12.570 18.863 1.00 77.88 97 PRO A CA 1
ATOM 723 C C . PRO A 1 97 ? -80.669 -12.780 17.774 1.00 77.88 97 PRO A C 1
ATOM 725 O O . PRO A 1 97 ? -81.363 -11.844 17.375 1.00 77.88 97 PRO A O 1
ATOM 728 N N . LEU A 1 98 ? -80.788 -14.018 17.292 1.00 74.19 98 LEU A N 1
ATOM 729 C CA . LEU A 1 98 ? -81.896 -14.396 16.425 1.00 74.19 98 LEU A CA 1
ATOM 730 C C . LEU A 1 98 ? -83.167 -14.375 17.277 1.00 74.19 98 LEU A C 1
ATOM 732 O O . LEU A 1 98 ? -83.277 -15.125 18.247 1.00 74.19 98 LEU A O 1
ATOM 736 N N . PHE A 1 99 ? -84.107 -13.495 16.938 1.00 68.00 99 PHE A N 1
ATOM 737 C CA . PHE A 1 99 ? -85.446 -13.522 17.514 1.00 68.00 99 PHE A CA 1
ATOM 738 C C . PHE A 1 99 ? -86.139 -14.794 17.020 1.00 68.00 99 PHE A C 1
ATOM 740 O O . PHE A 1 99 ? -86.516 -14.893 15.855 1.00 68.00 99 PHE A O 1
ATOM 747 N N . ILE A 1 100 ? -86.232 -15.791 17.897 1.00 63.94 100 ILE A N 1
ATOM 748 C CA . ILE A 1 100 ? -87.038 -16.990 17.673 1.00 63.94 100 ILE A CA 1
ATOM 749 C C . ILE A 1 100 ? -88.484 -16.590 17.975 1.00 63.94 100 ILE A C 1
ATOM 751 O O . ILE A 1 100 ? -88.773 -16.148 19.088 1.00 63.94 100 ILE A O 1
ATOM 755 N N . GLN A 1 101 ? -89.341 -16.681 16.958 1.00 47.88 101 GLN A N 1
ATOM 756 C CA . GLN A 1 101 ? -90.790 -16.503 17.057 1.00 47.88 101 GLN A CA 1
ATOM 757 C C . GLN A 1 101 ? -91.464 -17.822 17.430 1.00 47.88 101 GLN A C 1
ATOM 759 O O . GLN A 1 101 ? -90.982 -18.873 16.945 1.00 47.88 101 GLN A O 1
#

pLDDT: mean 76.18, std 11.56, range [47.88, 97.44]